Protein AF-A0A366HRK2-F1 (afdb_monomer_lite)

Sequence (100 aa):
MTEGLSDSAPGEIPLVFENPAKATWPPVWNPDAQGTGVRGRSWSKGVIIGMNDSSVSLRPLETMKGTAVPLKKVHGKDLFEAAIDPTAFPTGEILDIEEK

Foldseek 3Di:
DWPDDDLPFDQLAWDDWFQALDFDQVGWAALVCEPHPDGRHAHPAAIWTATSNRDIDGFGWCDSHDGTTGTNDDPNDDSRRVSCDVPRHPDTGDDRDDDD

Radius of gyration: 13.12 Å; chains: 1; bounding box: 30×35×34 Å

pLDDT: mean 86.9, std 9.61, range [47.31, 97.12]

Organism: NCBI:txid748857

Structure (mmCIF, N/CA/C/O backbone):
data_AF-A0A366HRK2-F1
#
_entry.id   AF-A0A366HRK2-F1
#
loop_
_atom_site.group_PDB
_atom_site.id
_atom_site.type_symbol
_atom_site.label_atom_id
_atom_site.label_alt_id
_atom_site.label_comp_id
_atom_site.label_asym_id
_atom_site.label_entity_id
_atom_site.label_seq_id
_atom_site.pdbx_PDB_ins_code
_atom_site.Cartn_x
_atom_site.Cartn_y
_atom_site.Cartn_z
_atom_site.occupancy
_atom_site.B_iso_or_equiv
_atom_site.auth_seq_id
_atom_site.auth_comp_id
_atom_site.auth_asym_id
_atom_site.auth_atom_id
_atom_site.pdbx_PDB_model_num
ATOM 1 N N . MET A 1 1 ? -0.879 -11.132 -2.184 1.00 60.22 1 MET A N 1
ATOM 2 C CA . MET A 1 1 ? 0.518 -11.278 -2.671 1.00 60.22 1 MET A CA 1
ATOM 3 C C . MET A 1 1 ? 0.580 -10.703 -4.076 1.00 60.22 1 MET A C 1
ATOM 5 O O . MET A 1 1 ? -0.437 -10.751 -4.751 1.00 60.22 1 MET A O 1
ATOM 9 N N . THR A 1 2 ? 1.696 -10.130 -4.511 1.00 66.38 2 THR A N 1
ATOM 10 C CA . THR A 1 2 ? 1.812 -9.600 -5.886 1.00 66.38 2 THR A CA 1
ATOM 11 C C . THR A 1 2 ? 2.256 -10.707 -6.840 1.00 66.38 2 THR A C 1
ATOM 13 O O . THR A 1 2 ? 3.188 -11.447 -6.526 1.00 66.38 2 THR A O 1
ATOM 16 N N . GLU A 1 3 ? 1.562 -10.867 -7.965 1.00 71.44 3 GLU A N 1
ATOM 17 C CA . GLU A 1 3 ? 1.788 -11.970 -8.908 1.00 71.44 3 GLU A CA 1
ATOM 18 C C . GLU A 1 3 ? 2.966 -11.697 -9.863 1.00 71.44 3 GLU A C 1
ATOM 20 O O . GLU A 1 3 ? 3.192 -10.564 -10.283 1.00 71.44 3 GLU A O 1
ATOM 25 N N . GLY A 1 4 ? 3.726 -12.746 -10.210 1.00 69.69 4 GLY A N 1
ATOM 26 C CA . GLY A 1 4 ? 4.716 -12.711 -11.298 1.00 69.69 4 GLY A CA 1
ATOM 27 C C . GLY A 1 4 ? 6.103 -12.139 -10.969 1.00 69.69 4 GLY A C 1
ATOM 28 O O . GLY A 1 4 ? 6.906 -11.962 -11.881 1.00 69.69 4 GLY A O 1
ATOM 29 N N . LEU A 1 5 ? 6.412 -11.863 -9.699 1.00 72.06 5 LEU A N 1
ATOM 30 C CA . LEU A 1 5 ? 7.691 -11.262 -9.291 1.00 72.06 5 LEU A CA 1
ATOM 31 C C . LEU A 1 5 ? 8.759 -12.298 -8.902 1.00 72.06 5 LEU A C 1
ATOM 33 O O . LEU A 1 5 ? 8.457 -13.320 -8.286 1.00 72.06 5 LEU A O 1
ATOM 37 N N . SER A 1 6 ? 10.018 -11.994 -9.237 1.00 71.25 6 SER A N 1
ATOM 38 C CA . SER A 1 6 ? 11.228 -12.748 -8.875 1.00 71.25 6 SER A CA 1
ATOM 39 C C . SER A 1 6 ? 12.228 -11.884 -8.088 1.00 71.25 6 SER A C 1
ATOM 41 O O . SER A 1 6 ? 12.042 -10.679 -7.913 1.00 71.25 6 SER A O 1
ATOM 43 N N . ASP A 1 7 ? 13.330 -12.489 -7.643 1.00 70.12 7 ASP A N 1
ATOM 44 C CA . ASP A 1 7 ? 14.442 -11.826 -6.944 1.00 70.12 7 ASP A CA 1
ATOM 45 C C . ASP A 1 7 ? 15.216 -10.810 -7.807 1.00 70.12 7 ASP A C 1
ATOM 47 O O . ASP A 1 7 ? 15.946 -9.973 -7.280 1.00 70.12 7 ASP A O 1
ATOM 51 N N . SER A 1 8 ? 15.033 -10.840 -9.128 1.00 75.50 8 SER A N 1
ATOM 52 C CA . SER A 1 8 ? 15.580 -9.852 -10.063 1.00 75.50 8 SER A CA 1
ATOM 53 C C . SER A 1 8 ? 14.681 -8.627 -10.279 1.00 75.50 8 SER A C 1
ATOM 55 O O . SER A 1 8 ? 15.076 -7.713 -11.004 1.00 75.50 8 SER A O 1
ATOM 57 N N . ALA A 1 9 ? 13.464 -8.606 -9.722 1.00 77.94 9 ALA A N 1
ATOM 58 C CA . ALA A 1 9 ? 12.555 -7.470 -9.867 1.00 77.94 9 ALA A CA 1
ATOM 59 C C . ALA A 1 9 ? 12.985 -6.278 -8.982 1.00 77.94 9 ALA A C 1
ATOM 61 O O . ALA A 1 9 ? 13.620 -6.478 -7.945 1.00 77.94 9 ALA A O 1
ATOM 62 N N . PRO A 1 10 ? 12.617 -5.033 -9.342 1.00 82.44 10 PRO A N 1
ATOM 63 C CA . PRO A 1 10 ? 12.909 -3.856 -8.527 1.00 82.44 10 PRO A CA 1
ATOM 64 C C . PRO A 1 10 ? 12.468 -4.003 -7.061 1.00 82.44 10 PRO A C 1
ATOM 66 O O . PRO A 1 10 ? 11.373 -4.482 -6.766 1.00 82.44 10 PRO A O 1
ATOM 69 N N . GLY A 1 11 ? 13.321 -3.550 -6.138 1.00 79.94 11 GLY A N 1
ATOM 70 C CA . GLY A 1 11 ? 13.101 -3.677 -4.692 1.00 79.94 11 GLY A CA 1
ATOM 71 C C . GLY A 1 11 ? 11.908 -2.873 -4.159 1.00 79.94 11 GLY A C 1
ATOM 72 O O . GLY A 1 11 ? 11.278 -3.262 -3.180 1.00 79.94 11 GLY A O 1
ATOM 73 N N . GLU A 1 12 ? 11.545 -1.785 -4.841 1.00 81.94 12 GLU A N 1
ATOM 74 C CA . GLU A 1 12 ? 10.447 -0.888 -4.455 1.00 81.94 12 GLU A CA 1
ATOM 75 C C . GLU A 1 12 ? 9.050 -1.427 -4.810 1.00 81.94 12 GLU A C 1
ATOM 77 O O . GLU A 1 12 ? 8.057 -0.721 -4.637 1.00 81.94 12 GLU A O 1
ATOM 82 N N . ILE A 1 13 ? 8.932 -2.668 -5.291 1.00 85.38 13 ILE A N 1
ATOM 83 C CA . ILE A 1 13 ? 7.632 -3.267 -5.600 1.00 85.38 13 ILE A CA 1
ATOM 84 C C . ILE A 1 13 ? 7.011 -3.848 -4.316 1.00 85.38 13 ILE A C 1
ATOM 86 O O . ILE A 1 13 ? 7.656 -4.653 -3.635 1.00 85.38 13 ILE A O 1
ATOM 90 N N . PRO A 1 14 ? 5.766 -3.478 -3.956 1.00 83.75 14 PRO A N 1
ATOM 91 C CA . PRO A 1 14 ? 5.054 -4.104 -2.845 1.00 83.75 14 PRO A CA 1
ATOM 92 C C . PRO A 1 14 ? 4.830 -5.595 -3.115 1.00 83.75 14 PRO A C 1
ATOM 94 O O . PRO A 1 14 ? 4.294 -5.949 -4.163 1.00 83.75 14 PRO A O 1
ATOM 97 N N . LEU A 1 15 ? 5.183 -6.469 -2.168 1.00 80.19 15 LEU A N 1
ATOM 98 C CA . LEU A 1 15 ? 4.988 -7.926 -2.285 1.00 80.19 15 LEU A CA 1
ATOM 99 C C . LEU A 1 15 ? 3.933 -8.467 -1.328 1.00 80.19 15 LEU A C 1
ATOM 101 O O . LEU A 1 15 ? 3.106 -9.316 -1.679 1.00 80.19 15 LEU A O 1
ATOM 105 N N . VAL A 1 16 ? 4.014 -7.996 -0.088 1.00 69.88 16 VAL A N 1
ATOM 106 C CA . VAL A 1 16 ? 3.233 -8.498 1.034 1.00 69.88 16 VAL A CA 1
ATOM 107 C C . VAL A 1 16 ? 2.582 -7.305 1.691 1.00 69.88 16 VAL A C 1
ATOM 109 O O . VAL A 1 16 ? 3.243 -6.358 2.091 1.00 69.88 16 VAL A O 1
ATOM 112 N N . PHE A 1 17 ? 1.271 -7.331 1.802 1.00 75.75 17 PHE A N 1
ATOM 113 C CA . PHE A 1 17 ? 0.510 -6.285 2.459 1.00 75.75 17 PHE A CA 1
ATOM 114 C C . PHE A 1 17 ? -0.735 -6.914 3.053 1.00 75.75 17 PHE A C 1
ATOM 116 O O . PHE A 1 17 ? -1.138 -8.013 2.663 1.00 75.75 17 PHE A O 1
ATOM 123 N N . GLU A 1 18 ? -1.330 -6.228 4.022 1.00 80.06 18 GLU A N 1
ATOM 124 C CA . GLU A 1 18 ? -2.571 -6.706 4.618 1.00 80.06 18 GLU A CA 1
ATOM 125 C C . GLU A 1 18 ? -3.655 -6.854 3.559 1.00 80.06 18 GLU A C 1
ATOM 127 O O . GLU A 1 18 ? -3.797 -5.973 2.706 1.00 80.06 18 GLU A O 1
ATOM 132 N N . ASN A 1 19 ? -4.429 -7.942 3.645 1.00 85.12 19 ASN A N 1
ATOM 133 C CA . ASN A 1 19 ? -5.507 -8.223 2.703 1.00 85.12 19 ASN A CA 1
ATOM 134 C C . ASN A 1 19 ? -6.354 -6.968 2.488 1.00 85.12 19 ASN A C 1
ATOM 136 O O . ASN A 1 19 ? -6.925 -6.472 3.463 1.00 85.12 19 ASN A O 1
ATOM 140 N N . PRO A 1 20 ? -6.444 -6.453 1.252 1.00 90.56 20 PRO A N 1
ATOM 141 C CA . PRO A 1 20 ? -7.150 -5.217 0.989 1.00 90.56 20 PRO A CA 1
ATOM 142 C C . PRO A 1 20 ? -8.661 -5.442 1.073 1.00 90.56 20 PRO A C 1
ATOM 144 O 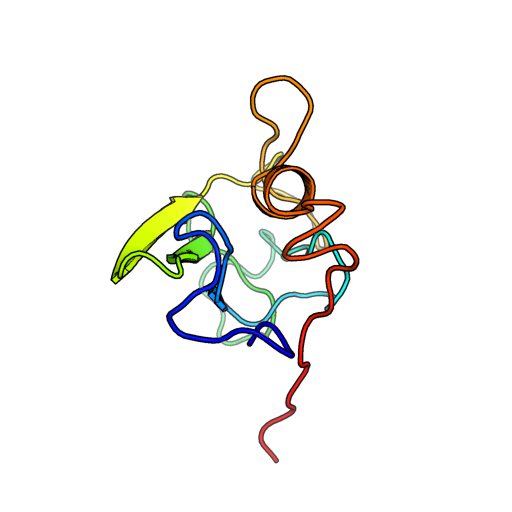O . PRO A 1 20 ? -9.167 -6.562 0.933 1.00 90.56 20 PRO A O 1
ATOM 147 N N . ALA A 1 21 ? -9.394 -4.349 1.281 1.00 91.75 21 ALA A N 1
ATOM 148 C CA . ALA A 1 21 ? -10.851 -4.352 1.201 1.00 91.75 21 ALA A CA 1
ATOM 149 C C . ALA A 1 21 ? -11.319 -4.634 -0.235 1.00 91.75 21 ALA A C 1
ATOM 151 O O . ALA A 1 21 ? -12.360 -5.256 -0.432 1.00 91.75 21 ALA A O 1
ATOM 152 N N . LYS A 1 22 ? -10.534 -4.202 -1.234 1.00 90.12 22 LYS A N 1
ATOM 153 C CA . LYS A 1 22 ? -10.686 -4.586 -2.643 1.00 90.12 22 LYS A CA 1
ATOM 154 C C . LYS A 1 22 ? -9.311 -4.825 -3.261 1.00 90.12 22 LYS A C 1
ATOM 156 O O . LYS A 1 22 ? -8.440 -3.959 -3.165 1.00 90.12 22 LYS A O 1
ATOM 161 N N . ALA A 1 23 ? -9.129 -5.980 -3.893 1.00 87.94 23 ALA A N 1
ATOM 162 C CA . ALA A 1 23 ? -7.903 -6.349 -4.594 1.00 87.94 23 ALA A CA 1
ATOM 163 C C . ALA A 1 23 ? -7.844 -5.695 -5.989 1.00 87.94 23 ALA A C 1
ATOM 165 O O . ALA A 1 23 ? -8.065 -6.334 -7.009 1.00 87.94 23 ALA A O 1
ATOM 166 N N . THR A 1 24 ? -7.601 -4.385 -6.021 1.00 89.12 24 THR A N 1
ATOM 167 C CA . THR A 1 24 ? -7.336 -3.600 -7.241 1.00 89.12 24 THR A CA 1
ATOM 168 C C . THR A 1 24 ? -5.879 -3.150 -7.274 1.00 89.12 24 THR A C 1
ATOM 170 O O . THR A 1 24 ? -5.209 -3.204 -6.251 1.00 89.12 24 THR A O 1
ATOM 173 N N . TRP A 1 25 ? -5.384 -2.645 -8.404 1.00 88.94 25 TRP A N 1
ATOM 174 C CA . TRP A 1 25 ? -4.090 -1.957 -8.456 1.00 88.94 25 TRP A CA 1
ATOM 175 C C . TRP A 1 25 ? -4.296 -0.484 -8.855 1.00 88.94 25 TRP A C 1
ATOM 177 O O . TRP A 1 25 ? -4.593 -0.218 -10.020 1.00 88.94 25 TRP A O 1
ATOM 187 N N . PRO A 1 26 ? -4.193 0.481 -7.919 1.00 92.88 26 PRO A N 1
ATOM 188 C CA . PRO A 1 26 ? -3.787 0.321 -6.520 1.00 92.88 26 PRO A CA 1
ATOM 189 C C . PRO A 1 26 ? -4.897 -0.262 -5.612 1.00 92.88 26 PRO A C 1
ATOM 191 O O . PRO A 1 26 ? -6.088 -0.075 -5.888 1.00 92.88 26 PRO A O 1
ATOM 194 N N . PRO A 1 27 ? -4.535 -0.966 -4.523 1.00 93.06 27 PRO A N 1
ATOM 195 C CA . PRO A 1 27 ? -5.480 -1.503 -3.544 1.00 93.06 27 PRO A CA 1
ATOM 196 C C . PRO A 1 27 ? -6.061 -0.433 -2.623 1.00 93.06 27 PRO A C 1
ATOM 198 O O . PRO A 1 27 ? -5.539 0.676 -2.485 1.00 93.06 27 PRO A O 1
ATOM 201 N N . VAL A 1 28 ? -7.139 -0.808 -1.933 1.00 95.00 28 VAL A N 1
ATOM 202 C CA . VAL A 1 28 ? -7.819 0.043 -0.948 1.00 95.00 28 VAL A CA 1
ATOM 203 C C . VAL A 1 28 ? -8.133 -0.715 0.338 1.00 95.00 28 VAL A C 1
ATOM 205 O O . VAL A 1 28 ? -8.359 -1.927 0.321 1.00 95.00 28 VAL A O 1
ATOM 208 N N . TRP A 1 29 ? -8.213 0.016 1.450 1.00 95.69 29 TRP A N 1
ATOM 209 C CA . TRP A 1 29 ? -8.489 -0.514 2.790 1.00 95.69 29 TRP A CA 1
ATOM 210 C C . TRP A 1 29 ? -9.672 0.189 3.459 1.00 95.69 29 TRP A C 1
ATOM 212 O O . TRP A 1 29 ? -10.119 1.243 3.025 1.00 95.69 29 TRP A O 1
ATOM 222 N N . ASN A 1 30 ? -10.181 -0.406 4.529 1.00 95.81 30 ASN A N 1
ATOM 223 C CA . ASN A 1 30 ? -11.306 0.039 5.334 1.00 95.81 30 ASN A CA 1
ATOM 224 C C . ASN A 1 30 ? -10.815 0.555 6.704 1.00 95.81 30 ASN A C 1
ATOM 226 O O . ASN A 1 30 ? -10.759 -0.222 7.665 1.00 95.81 30 ASN A O 1
ATOM 230 N N . PRO A 1 31 ? -10.457 1.849 6.814 1.00 95.81 31 PRO A N 1
ATOM 231 C CA . PRO A 1 31 ? -10.220 2.509 8.095 1.00 95.81 31 PRO A CA 1
ATOM 232 C C . PRO A 1 31 ? -11.338 2.362 9.122 1.00 95.81 31 PRO A C 1
ATOM 234 O O . PRO A 1 31 ? -11.053 2.241 10.310 1.00 95.81 31 PRO A O 1
ATOM 237 N N . ASP A 1 32 ? -12.602 2.333 8.695 1.00 96.19 32 ASP A N 1
ATOM 238 C CA . ASP A 1 32 ? -13.730 2.220 9.628 1.00 96.19 32 ASP A CA 1
ATOM 239 C C . ASP A 1 32 ? -13.779 0.840 10.317 1.00 96.19 32 ASP A C 1
ATOM 241 O O . ASP A 1 32 ? -14.372 0.695 11.385 1.00 96.19 32 ASP A O 1
ATOM 245 N N . ALA A 1 33 ? -13.111 -0.170 9.748 1.00 94.75 33 ALA A N 1
ATOM 246 C CA . ALA A 1 33 ? -12.926 -1.494 10.344 1.00 94.75 33 ALA A CA 1
ATOM 247 C C . ALA A 1 33 ? -11.650 -1.614 11.204 1.00 94.75 33 ALA A C 1
ATOM 249 O O . ALA A 1 33 ? -11.277 -2.726 11.599 1.00 94.75 33 ALA A O 1
ATOM 250 N N . GLN A 1 34 ? -10.961 -0.508 11.503 1.00 93.25 34 GLN A N 1
ATOM 251 C CA . GLN A 1 34 ? -9.775 -0.505 12.360 1.00 93.25 34 GLN A CA 1
ATOM 252 C C . GLN A 1 34 ? -10.037 -1.207 13.704 1.00 93.25 34 GLN A C 1
ATOM 254 O O . GLN A 1 34 ? -11.039 -0.971 14.374 1.00 93.25 34 GLN A O 1
ATOM 259 N N . GLY A 1 35 ? -9.091 -2.053 14.126 1.00 85.81 35 GLY A N 1
ATOM 260 C CA . GLY A 1 35 ? -9.164 -2.772 15.405 1.00 85.81 35 GLY A CA 1
ATOM 261 C C . GLY A 1 35 ? -10.139 -3.953 15.420 1.00 85.81 35 GLY A C 1
ATOM 262 O O . GLY A 1 35 ? -10.303 -4.590 16.458 1.00 85.81 35 GLY A O 1
ATOM 263 N N . THR A 1 36 ? -10.766 -4.269 14.286 1.00 89.56 36 THR A N 1
ATOM 264 C CA . THR A 1 36 ? -11.608 -5.461 14.130 1.00 89.56 36 THR A CA 1
ATOM 265 C C . THR A 1 36 ? -10.820 -6.625 13.523 1.00 89.56 36 THR A C 1
ATOM 267 O O . THR A 1 36 ? -9.694 -6.457 13.067 1.00 89.56 36 THR A O 1
ATOM 270 N N . GLY A 1 37 ? -11.411 -7.821 13.483 1.00 86.44 37 GLY A N 1
ATOM 271 C CA . GLY A 1 37 ? -10.854 -8.976 12.765 1.00 86.44 37 GLY A CA 1
ATOM 272 C C . GLY A 1 37 ? -11.201 -9.018 11.272 1.00 86.44 37 GLY A C 1
ATOM 273 O O . GLY A 1 37 ? -10.878 -9.997 10.610 1.00 86.44 37 GLY A O 1
ATOM 274 N N . VAL A 1 38 ? -11.873 -7.994 10.734 1.00 89.38 38 VAL A N 1
ATOM 275 C CA . VAL A 1 38 ? -12.415 -8.024 9.368 1.00 89.38 38 VAL A CA 1
ATOM 276 C C . VAL A 1 38 ? -11.302 -7.840 8.331 1.00 89.38 38 VAL A C 1
ATOM 278 O O . VAL A 1 38 ? -10.312 -7.137 8.562 1.00 89.38 38 VAL A O 1
ATOM 281 N N . ARG A 1 39 ? -11.471 -8.490 7.175 1.00 88.00 39 ARG A N 1
ATOM 282 C CA . ARG A 1 39 ? -10.629 -8.314 5.987 1.00 88.00 39 ARG A CA 1
ATOM 283 C C . ARG A 1 39 ? -10.604 -6.845 5.549 1.00 88.00 39 ARG A C 1
ATOM 285 O O . ARG A 1 39 ? -11.614 -6.151 5.632 1.00 88.00 39 ARG A O 1
ATOM 292 N N . GLY A 1 40 ? -9.467 -6.367 5.051 1.00 91.12 40 GLY A N 1
ATOM 293 C CA . GLY A 1 40 ? -9.377 -5.004 4.540 1.00 91.12 40 GLY A CA 1
ATOM 294 C C . GLY A 1 40 ? -9.223 -3.934 5.603 1.00 91.12 40 GLY A C 1
ATOM 295 O O . GLY A 1 40 ? -9.084 -2.781 5.222 1.00 91.12 40 GLY A O 1
ATOM 296 N N . ARG A 1 41 ? -9.241 -4.260 6.901 1.00 93.00 41 ARG A N 1
ATOM 297 C CA . ARG A 1 41 ? -9.023 -3.275 7.972 1.00 93.00 41 ARG A CA 1
ATOM 298 C C . ARG A 1 41 ? -7.701 -2.518 7.810 1.00 93.00 41 ARG A C 1
ATOM 300 O O . ARG A 1 41 ? -6.780 -2.990 7.150 1.00 93.00 41 ARG A O 1
ATOM 307 N N . SER A 1 42 ? -7.591 -1.380 8.486 1.00 94.50 42 SER A N 1
ATOM 308 C CA . SER A 1 42 ? -6.316 -0.689 8.684 1.00 94.50 42 SER A CA 1
ATOM 309 C C . SER A 1 42 ? -5.899 -0.662 10.157 1.00 94.50 42 SER A C 1
ATOM 311 O O . SER A 1 42 ? -6.673 -0.980 11.064 1.00 94.50 42 SER A O 1
ATOM 313 N N . TRP A 1 43 ? -4.672 -0.210 10.405 1.00 92.50 43 TRP A N 1
ATOM 314 C CA . TRP A 1 43 ? -4.192 0.216 11.717 1.00 92.50 43 TRP A CA 1
ATOM 315 C C . TRP A 1 43 ? -4.475 1.697 11.950 1.00 92.50 43 TRP A C 1
ATOM 317 O O . TRP A 1 43 ? -4.813 2.435 11.026 1.00 92.50 43 TRP A O 1
ATOM 327 N N . SER A 1 44 ? -4.246 2.156 13.183 1.00 90.12 44 SER A N 1
ATOM 328 C CA . SER A 1 44 ? -4.473 3.545 13.617 1.00 90.12 44 SER A CA 1
ATOM 329 C C . SER A 1 44 ? -3.712 4.612 12.834 1.00 90.12 44 SER A C 1
ATOM 331 O O . SER A 1 44 ? -4.054 5.790 12.909 1.00 90.12 44 SER A O 1
ATOM 333 N N . LYS A 1 45 ? -2.670 4.222 12.100 1.00 90.00 45 LYS A N 1
ATOM 334 C CA . LYS A 1 45 ? -1.806 5.133 11.345 1.00 90.00 45 LYS A CA 1
ATOM 335 C C . LYS A 1 45 ? -1.637 4.736 9.872 1.00 90.00 45 LYS A C 1
ATOM 337 O O . LYS A 1 45 ? -0.815 5.340 9.189 1.00 90.00 45 LYS A O 1
ATOM 342 N N . GLY A 1 46 ? -2.381 3.738 9.386 1.00 93.56 46 GLY A N 1
ATOM 343 C CA . GLY A 1 46 ? -2.283 3.255 8.007 1.00 93.56 46 GLY A CA 1
ATOM 344 C C . GLY A 1 46 ? -2.247 1.733 7.896 1.00 93.56 46 GLY A C 1
ATOM 345 O O . GLY A 1 46 ? -2.848 1.037 8.708 1.00 93.56 46 GLY A O 1
ATOM 346 N N . VAL A 1 47 ? -1.541 1.215 6.896 1.00 94.25 47 VAL A N 1
ATOM 347 C CA . VAL A 1 47 ? -1.432 -0.224 6.596 1.00 94.25 47 VAL A CA 1
ATOM 348 C C . VAL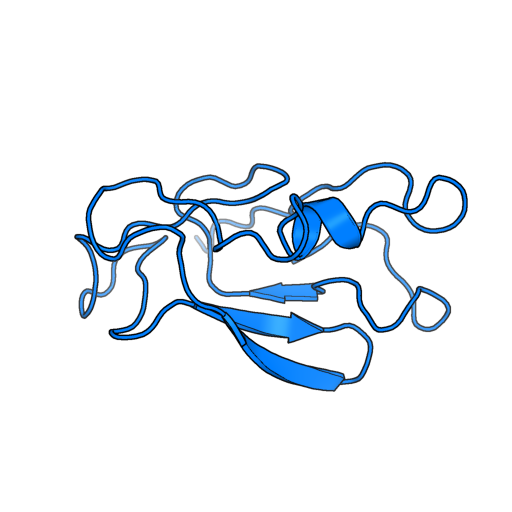 A 1 47 ? 0.024 -0.658 6.531 1.00 94.25 47 VAL A C 1
ATOM 350 O O . VAL A 1 47 ? 0.900 0.145 6.214 1.00 94.25 47 VAL A O 1
ATOM 353 N N . ILE A 1 48 ? 0.304 -1.914 6.866 1.00 92.75 48 ILE A N 1
ATOM 354 C CA . ILE A 1 48 ? 1.667 -2.453 6.839 1.00 92.75 48 ILE A CA 1
ATOM 355 C C . ILE A 1 48 ? 1.925 -3.052 5.456 1.00 92.75 48 ILE A C 1
ATOM 357 O O . ILE A 1 48 ? 1.134 -3.862 4.972 1.00 92.75 48 ILE A O 1
ATOM 361 N N . ILE A 1 49 ? 3.029 -2.639 4.832 1.00 92.50 49 ILE A N 1
ATOM 362 C CA . ILE A 1 49 ? 3.453 -3.103 3.509 1.00 92.50 49 ILE A CA 1
ATOM 363 C C . ILE A 1 49 ? 4.922 -3.522 3.563 1.00 92.50 49 ILE A C 1
ATOM 365 O O . ILE A 1 49 ? 5.784 -2.751 3.993 1.00 92.50 49 ILE A O 1
ATOM 369 N N . GLY A 1 50 ? 5.177 -4.748 3.121 1.00 90.88 50 GLY A N 1
ATOM 370 C CA . GLY A 1 50 ? 6.479 -5.326 2.829 1.00 90.88 50 GLY A CA 1
ATOM 371 C C . GLY A 1 50 ? 6.822 -5.215 1.343 1.00 90.88 50 GLY A C 1
ATOM 372 O O . GLY A 1 50 ? 5.982 -5.456 0.468 1.00 90.88 50 GLY A O 1
ATOM 373 N N . MET A 1 51 ? 8.070 -4.855 1.084 1.00 90.50 51 MET A N 1
ATOM 374 C CA . MET A 1 51 ? 8.625 -4.566 -0.236 1.00 90.50 51 MET A CA 1
ATOM 375 C C . MET A 1 51 ? 9.565 -5.694 -0.695 1.00 90.50 51 MET A C 1
ATOM 377 O O . MET A 1 51 ? 10.043 -6.482 0.125 1.00 90.50 51 MET A O 1
ATOM 381 N N . ASN A 1 52 ? 9.867 -5.754 -1.995 1.00 86.81 52 ASN A N 1
ATOM 382 C CA . ASN A 1 52 ? 10.802 -6.731 -2.576 1.00 86.81 52 ASN A CA 1
ATOM 383 C C . ASN A 1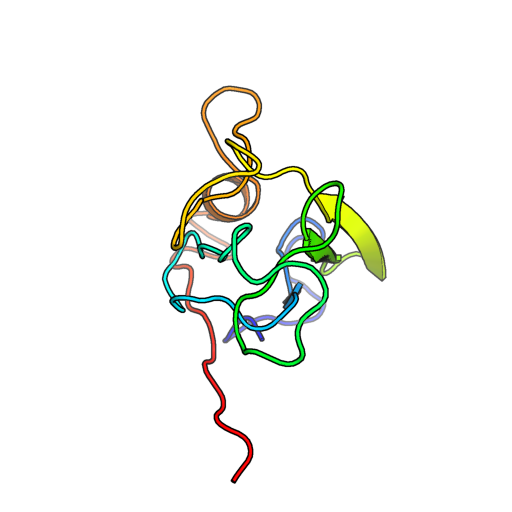 52 ? 12.279 -6.502 -2.179 1.00 86.81 52 ASN A C 1
ATOM 385 O O . ASN A 1 52 ? 13.148 -7.300 -2.505 1.00 86.81 52 ASN A O 1
ATOM 389 N N . ASP A 1 53 ? 12.588 -5.438 -1.439 1.00 86.81 53 ASP A N 1
ATOM 390 C CA . ASP A 1 53 ? 13.911 -5.174 -0.856 1.00 86.81 53 ASP A CA 1
ATOM 391 C C . ASP A 1 53 ? 14.052 -5.658 0.603 1.00 86.81 53 ASP A C 1
ATOM 393 O O . ASP A 1 53 ? 15.004 -5.295 1.294 1.00 86.81 53 ASP A O 1
ATOM 397 N N . SER A 1 54 ? 13.114 -6.481 1.086 1.00 83.88 54 SER A N 1
ATOM 398 C CA . SER A 1 54 ? 13.025 -6.951 2.482 1.00 83.88 54 SER A CA 1
ATOM 399 C C . SER A 1 54 ? 12.688 -5.871 3.519 1.00 83.88 54 SER A C 1
ATOM 401 O O . SER A 1 54 ? 12.685 -6.155 4.721 1.00 83.88 54 SER A O 1
ATOM 403 N N . SER A 1 55 ? 12.370 -4.643 3.104 1.00 87.94 55 SER A N 1
ATOM 404 C CA . SER A 1 55 ? 11.870 -3.618 4.016 1.00 87.94 55 SER A CA 1
ATOM 405 C C . SER A 1 55 ? 10.381 -3.807 4.312 1.00 87.94 55 SER A C 1
ATOM 407 O O . SER A 1 55 ? 9.595 -4.267 3.481 1.00 87.94 55 SER A O 1
ATOM 409 N N . VAL A 1 56 ? 9.977 -3.424 5.525 1.00 91.81 56 VAL A N 1
ATOM 410 C CA . VAL A 1 56 ? 8.575 -3.364 5.948 1.00 91.81 56 VAL A CA 1
ATOM 411 C C . VAL A 1 56 ? 8.306 -1.974 6.497 1.00 91.81 56 VAL A C 1
ATOM 413 O O . VAL A 1 56 ? 9.072 -1.447 7.304 1.00 91.81 56 VAL A O 1
ATOM 416 N N . SER A 1 57 ? 7.210 -1.364 6.060 1.00 92.00 57 SER A N 1
ATOM 417 C CA . SER A 1 57 ? 6.872 0.010 6.419 1.00 92.00 57 SER A CA 1
ATOM 418 C C . SER A 1 57 ? 5.377 0.185 6.655 1.00 92.00 57 SER A C 1
ATOM 420 O O . SER A 1 57 ? 4.541 -0.433 5.998 1.00 92.00 57 SER A O 1
ATOM 422 N N . LEU A 1 58 ? 5.038 1.063 7.600 1.00 93.50 58 LEU A N 1
ATOM 423 C CA . LEU A 1 58 ? 3.672 1.535 7.790 1.00 93.50 58 LEU A CA 1
ATOM 424 C C . LEU A 1 58 ? 3.396 2.651 6.776 1.00 93.50 58 LEU A C 1
ATOM 426 O O . LEU A 1 58 ? 4.063 3.689 6.793 1.00 93.50 58 LEU A O 1
ATOM 430 N N . ARG A 1 59 ? 2.411 2.450 5.902 1.00 94.69 59 ARG A N 1
ATOM 431 C CA . ARG A 1 59 ? 2.026 3.398 4.854 1.00 94.69 59 ARG A CA 1
ATOM 432 C C . ARG A 1 59 ? 0.706 4.083 5.208 1.00 94.69 59 ARG A C 1
ATOM 434 O O . ARG A 1 59 ? -0.281 3.388 5.455 1.00 94.69 59 ARG A O 1
ATOM 441 N N . PRO A 1 60 ? 0.668 5.427 5.256 1.00 95.88 60 PRO A N 1
ATOM 442 C CA . PRO A 1 60 ? -0.551 6.153 5.576 1.00 95.88 60 PRO A CA 1
ATOM 443 C C . PRO A 1 60 ? -1.579 6.012 4.451 1.00 95.88 60 PRO A C 1
ATOM 445 O O . PRO A 1 60 ? -1.224 5.961 3.274 1.00 95.88 60 PRO A O 1
ATOM 448 N N . LEU A 1 61 ? -2.853 5.993 4.828 1.00 96.19 61 LEU A N 1
ATOM 449 C CA . LEU A 1 61 ? -3.978 6.094 3.902 1.00 96.19 61 LEU A CA 1
ATOM 450 C C . LEU A 1 61 ? -4.270 7.568 3.599 1.00 96.19 61 LEU A C 1
ATOM 452 O O . LEU A 1 61 ? -3.906 8.446 4.385 1.00 96.19 61 LEU A O 1
ATOM 456 N N . GLU A 1 62 ? -4.923 7.846 2.470 1.00 97.12 62 GLU A N 1
ATOM 457 C CA . GLU A 1 62 ? -5.283 9.220 2.075 1.00 97.12 62 GLU A CA 1
ATOM 458 C C . GLU A 1 62 ? -6.168 9.898 3.140 1.00 97.12 62 GLU A C 1
ATOM 460 O O . GLU A 1 62 ? -6.048 11.089 3.417 1.00 97.12 62 GLU A O 1
ATOM 465 N N . THR A 1 63 ? -7.011 9.106 3.806 1.00 96.50 63 THR A N 1
ATOM 466 C CA . THR A 1 63 ? -7.803 9.500 4.973 1.00 96.50 63 THR A CA 1
ATOM 467 C C . THR A 1 63 ? -7.944 8.325 5.947 1.00 96.50 63 THR A C 1
ATOM 469 O O . THR A 1 63 ? -7.876 7.164 5.557 1.00 96.50 63 THR A O 1
ATOM 472 N N . MET A 1 64 ? -8.164 8.609 7.232 1.00 95.31 64 MET A N 1
ATOM 473 C CA . MET A 1 64 ? -8.411 7.588 8.264 1.00 95.31 64 MET A CA 1
ATOM 474 C C . MET A 1 64 ? -9.911 7.338 8.498 1.00 95.31 64 MET A C 1
ATOM 476 O O . MET A 1 64 ? -10.313 6.975 9.600 1.00 95.31 64 MET A O 1
ATOM 480 N N . LYS A 1 65 ? -10.748 7.587 7.485 1.00 95.31 65 LYS A N 1
ATOM 481 C CA . LYS A 1 65 ? -12.198 7.353 7.515 1.00 95.31 65 LYS A CA 1
ATOM 482 C C . LYS A 1 65 ? -12.692 6.844 6.169 1.00 95.31 65 LYS A C 1
ATOM 484 O O . LYS A 1 65 ? -12.269 7.363 5.136 1.00 95.31 65 LYS A O 1
ATOM 489 N N . GLY A 1 66 ? -13.633 5.910 6.199 1.00 96.31 66 GLY A N 1
ATOM 490 C CA . GLY A 1 66 ? -14.257 5.306 5.028 1.00 96.31 66 GLY A CA 1
ATOM 491 C C . GLY A 1 66 ? -14.018 3.801 4.938 1.00 96.31 66 GLY A C 1
ATOM 492 O O . GLY A 1 66 ? -13.174 3.230 5.625 1.00 96.31 66 GLY A O 1
ATOM 493 N N . THR A 1 67 ? -14.758 3.161 4.034 1.00 95.75 67 THR A N 1
ATOM 494 C CA . THR A 1 67 ? -14.750 1.701 3.855 1.00 95.75 67 THR A CA 1
ATOM 495 C C . THR A 1 67 ? -13.848 1.211 2.724 1.00 95.75 67 THR A C 1
ATOM 497 O O . THR A 1 67 ? -13.600 0.013 2.603 1.00 95.75 67 THR A O 1
ATOM 500 N N . ALA A 1 68 ? -13.360 2.125 1.886 1.00 96.12 68 ALA A N 1
ATOM 501 C CA . ALA A 1 68 ? -12.446 1.853 0.785 1.00 96.12 68 ALA A CA 1
ATOM 502 C C . ALA A 1 68 ? -11.604 3.106 0.519 1.00 96.12 68 ALA A C 1
ATOM 504 O O . ALA A 1 68 ? -12.051 4.041 -0.144 1.00 96.12 68 ALA A O 1
ATOM 505 N N . VAL A 1 69 ? -10.399 3.129 1.072 1.00 96.88 69 VAL A N 1
ATOM 506 C CA . VAL A 1 69 ? -9.486 4.266 1.042 1.00 96.88 69 VAL A CA 1
ATOM 507 C C . VAL A 1 69 ? -8.139 3.819 0.473 1.00 96.88 69 VAL A C 1
ATOM 509 O O . VAL A 1 69 ? -7.592 2.819 0.950 1.00 96.88 69 VAL A O 1
ATOM 512 N N . PRO A 1 70 ? -7.604 4.521 -0.541 1.00 96.19 70 PRO A N 1
ATOM 513 C CA . PRO A 1 70 ? -6.291 4.224 -1.097 1.00 96.19 70 PRO A CA 1
ATOM 514 C C . PRO A 1 70 ? -5.168 4.680 -0.161 1.00 96.19 70 PRO A C 1
ATOM 516 O O . PRO A 1 70 ? -5.378 5.423 0.808 1.00 96.19 70 PRO A O 1
ATOM 519 N N . LEU A 1 71 ? -3.944 4.265 -0.481 1.00 96.31 71 LEU A N 1
ATOM 520 C CA . LEU A 1 71 ? -2.758 4.849 0.129 1.00 96.31 71 LEU A CA 1
ATOM 521 C C . LEU A 1 71 ? -2.679 6.352 -0.145 1.00 96.31 71 LEU A C 1
ATOM 523 O O . LEU A 1 71 ? -3.125 6.847 -1.180 1.00 96.31 71 LEU A O 1
ATOM 527 N N . LYS A 1 72 ? -2.038 7.066 0.779 1.00 96.56 72 LYS A N 1
ATOM 528 C CA . LYS A 1 72 ? -1.708 8.468 0.579 1.00 96.56 72 LYS A CA 1
ATOM 529 C C . LYS A 1 72 ? -0.722 8.619 -0.573 1.00 96.56 72 LYS A C 1
ATOM 531 O O . LYS A 1 72 ? 0.317 7.952 -0.596 1.00 96.56 72 LYS A O 1
ATOM 536 N N . LYS A 1 73 ? -0.998 9.560 -1.474 1.00 95.94 73 LYS A N 1
ATOM 537 C CA . LYS A 1 73 ? -0.096 9.859 -2.593 1.00 95.94 73 LYS A CA 1
ATOM 538 C C . LYS A 1 73 ? 1.101 10.704 -2.153 1.00 95.94 73 LYS A C 1
ATOM 540 O O . LYS A 1 73 ? 0.980 11.632 -1.350 1.00 95.94 73 LYS A O 1
ATOM 545 N N . VAL A 1 74 ? 2.261 10.418 -2.734 1.00 92.56 74 VAL A N 1
ATOM 546 C CA . VAL A 1 74 ? 3.496 11.198 -2.607 1.00 92.56 74 VAL A CA 1
ATOM 547 C C . VAL A 1 74 ? 3.958 11.546 -4.020 1.00 92.56 74 VAL A C 1
ATOM 549 O O . VAL A 1 74 ? 4.097 10.672 -4.865 1.00 92.56 74 VAL A O 1
ATOM 552 N N . HIS A 1 75 ? 4.136 12.836 -4.312 1.00 92.19 75 HIS A N 1
ATOM 553 C CA . HIS A 1 75 ? 4.433 13.322 -5.671 1.00 92.19 75 HIS A CA 1
ATOM 554 C C . HIS A 1 75 ? 3.416 12.863 -6.742 1.00 92.19 75 HIS A C 1
ATOM 556 O O . HIS A 1 75 ? 3.773 12.593 -7.885 1.00 92.19 75 HIS A O 1
ATOM 562 N N . GLY A 1 76 ? 2.132 12.786 -6.375 1.00 92.81 76 GLY A N 1
ATOM 563 C CA . GLY A 1 76 ? 1.036 12.487 -7.307 1.00 92.81 76 GLY A CA 1
ATOM 564 C C . GLY A 1 76 ? 0.793 11.0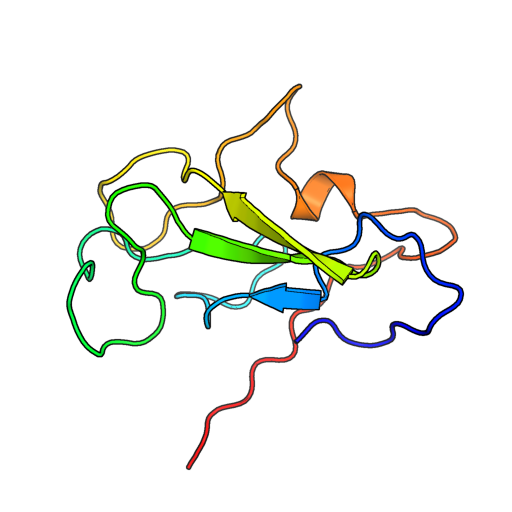02 -7.587 1.00 92.81 76 GLY A C 1
ATOM 565 O O . GLY A 1 76 ? -0.182 10.686 -8.267 1.00 92.81 76 GLY A O 1
ATOM 566 N N . LYS A 1 77 ? 1.610 10.102 -7.028 1.00 93.50 77 LYS A N 1
ATOM 567 C CA . LYS A 1 77 ? 1.416 8.649 -7.097 1.00 93.50 77 LYS A CA 1
ATOM 568 C C . LYS A 1 77 ? 1.407 8.031 -5.706 1.00 93.50 77 LYS A C 1
ATOM 570 O O . LYS A 1 77 ? 2.090 8.519 -4.806 1.00 93.50 77 LYS A O 1
ATOM 575 N N . ASP A 1 78 ? 0.639 6.971 -5.514 1.00 93.62 78 ASP A N 1
ATOM 576 C CA . ASP A 1 78 ? 0.871 6.074 -4.388 1.00 93.62 78 ASP A CA 1
ATOM 577 C C . ASP A 1 78 ? 1.988 5.061 -4.686 1.00 93.62 78 ASP A C 1
ATOM 579 O O . ASP A 1 78 ? 2.564 5.026 -5.774 1.00 93.62 78 ASP A O 1
ATOM 583 N N . LEU A 1 79 ? 2.317 4.255 -3.679 1.00 91.88 79 LEU A N 1
ATOM 584 C CA . LEU A 1 79 ? 3.376 3.252 -3.747 1.00 91.88 79 LEU A CA 1
ATOM 585 C C . LEU A 1 79 ? 3.151 2.205 -4.856 1.00 91.88 79 LEU A C 1
ATOM 587 O O . LEU A 1 79 ? 4.104 1.801 -5.511 1.00 91.88 79 LEU A O 1
ATOM 591 N N . PHE A 1 80 ? 1.910 1.768 -5.074 1.00 92.00 80 PHE A N 1
ATOM 592 C CA . PHE A 1 80 ? 1.568 0.756 -6.077 1.00 92.00 80 PHE A CA 1
ATOM 593 C C . PHE A 1 80 ? 1.577 1.363 -7.482 1.00 92.00 80 PHE A C 1
ATOM 595 O O . PHE A 1 80 ? 2.097 0.764 -8.420 1.00 92.00 80 PHE A O 1
ATOM 602 N N . GLU A 1 81 ? 1.060 2.582 -7.630 1.00 92.81 81 GLU A N 1
ATOM 603 C CA . GLU A 1 81 ? 1.146 3.348 -8.876 1.00 92.81 81 GLU A CA 1
ATOM 604 C C . GLU A 1 81 ? 2.605 3.655 -9.261 1.00 92.81 81 GLU A C 1
ATOM 606 O O . G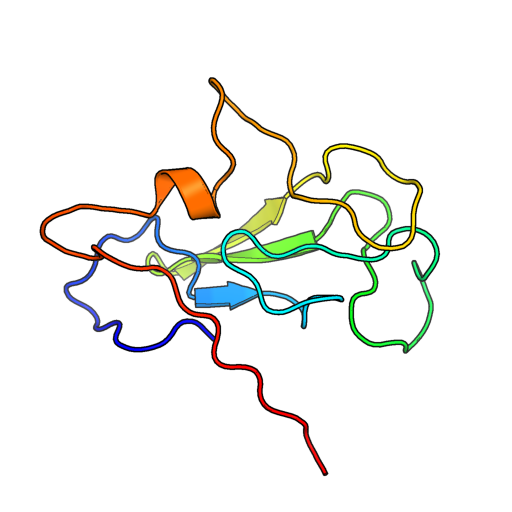LU A 1 81 ? 2.943 3.687 -10.447 1.00 92.81 81 GLU A O 1
ATOM 611 N N . ALA A 1 82 ? 3.475 3.903 -8.276 1.00 90.56 82 ALA A N 1
ATOM 612 C CA . ALA A 1 82 ? 4.901 4.146 -8.488 1.00 90.56 82 ALA A CA 1
ATOM 613 C C . ALA A 1 82 ? 5.678 2.876 -8.869 1.00 90.56 82 ALA A C 1
ATOM 615 O O . ALA A 1 82 ? 6.663 2.977 -9.592 1.00 90.56 82 ALA A O 1
ATOM 616 N N . ALA A 1 83 ? 5.213 1.704 -8.432 1.00 89.06 83 ALA A N 1
ATOM 617 C CA . ALA A 1 83 ? 5.842 0.417 -8.714 1.00 89.06 83 ALA A CA 1
ATOM 618 C C . ALA A 1 83 ? 5.621 -0.092 -10.151 1.00 89.06 83 ALA A C 1
ATOM 620 O O . ALA A 1 83 ? 6.294 -1.035 -10.562 1.00 89.06 83 ALA A O 1
ATOM 621 N N . ILE A 1 84 ? 4.697 0.502 -10.918 1.00 89.81 84 ILE A N 1
ATOM 622 C CA . ILE A 1 84 ? 4.511 0.148 -12.331 1.00 89.81 84 ILE A CA 1
ATOM 623 C C . ILE A 1 84 ? 5.715 0.630 -13.143 1.00 89.81 84 ILE A C 1
ATOM 625 O O . ILE A 1 84 ? 5.916 1.833 -13.326 1.00 89.81 84 ILE A O 1
ATOM 629 N N . ASP A 1 85 ? 6.463 -0.329 -13.684 1.00 84.69 85 ASP A N 1
ATOM 630 C CA . ASP A 1 85 ? 7.580 -0.110 -14.597 1.00 84.69 85 ASP A CA 1
ATOM 631 C C . ASP A 1 85 ? 7.261 -0.764 -15.953 1.00 84.69 85 ASP A C 1
ATOM 633 O O . ASP A 1 85 ? 7.052 -1.975 -16.000 1.00 84.69 85 ASP A O 1
ATOM 637 N N . PRO A 1 86 ? 7.252 -0.025 -17.076 1.00 84.31 86 PRO A N 1
ATOM 638 C CA . PRO A 1 86 ? 6.874 -0.575 -18.382 1.00 84.31 86 PRO A CA 1
ATOM 639 C C . PRO A 1 86 ? 7.700 -1.778 -18.864 1.00 84.31 86 PRO A C 1
ATOM 641 O O . PRO A 1 86 ? 7.274 -2.470 -19.785 1.00 84.31 86 PRO A O 1
ATOM 644 N N . THR A 1 87 ? 8.884 -2.002 -18.290 1.00 82.44 87 THR A N 1
ATOM 645 C CA . THR A 1 87 ? 9.828 -3.044 -18.704 1.00 82.44 87 THR A CA 1
ATOM 646 C C . THR A 1 87 ? 9.861 -4.200 -17.708 1.00 82.44 87 THR A C 1
ATOM 648 O O . THR A 1 87 ? 9.822 -5.357 -18.117 1.00 82.44 87 THR A O 1
ATOM 651 N N . ALA A 1 88 ? 9.939 -3.898 -16.411 1.00 79.56 88 ALA A N 1
ATOM 652 C CA . ALA A 1 88 ? 10.124 -4.891 -15.355 1.00 79.56 88 ALA A CA 1
ATOM 653 C C . ALA A 1 88 ? 8.817 -5.302 -14.658 1.00 79.56 88 ALA A C 1
ATOM 655 O O . ALA A 1 88 ? 8.735 -6.412 -14.137 1.00 79.56 88 ALA A O 1
ATOM 656 N N . PHE A 1 89 ? 7.803 -4.431 -14.639 1.00 83.94 89 PHE A N 1
ATOM 657 C CA . PHE A 1 89 ? 6.509 -4.696 -14.007 1.00 83.94 89 PHE A CA 1
ATOM 658 C C . PHE A 1 89 ? 5.385 -3.881 -14.681 1.00 83.94 89 PHE A C 1
ATOM 660 O O . PHE A 1 89 ? 4.883 -2.900 -14.122 1.00 83.94 89 PHE A O 1
ATOM 667 N N . PRO A 1 90 ? 5.018 -4.235 -15.929 1.00 84.81 90 PRO A N 1
ATOM 668 C CA . PRO A 1 90 ? 4.173 -3.393 -16.778 1.00 84.81 90 PRO A CA 1
ATOM 669 C C . PRO A 1 90 ? 2.705 -3.373 -16.348 1.00 84.81 90 PRO A C 1
ATOM 671 O O . PRO A 1 90 ? 1.937 -2.516 -16.784 1.00 84.81 90 PRO A O 1
ATOM 674 N N . THR A 1 91 ? 2.274 -4.339 -15.540 1.00 86.12 91 THR A N 1
ATOM 675 C CA . THR A 1 91 ? 0.896 -4.458 -15.066 1.00 86.12 91 THR A CA 1
ATOM 676 C C . THR A 1 91 ? 0.912 -4.938 -13.628 1.00 86.12 91 THR A C 1
ATOM 678 O O . THR A 1 91 ? 1.578 -5.915 -13.306 1.00 86.12 91 THR A O 1
ATOM 681 N N . GLY A 1 92 ? 0.185 -4.222 -12.775 1.00 84.94 92 GLY A N 1
ATOM 682 C CA . GLY A 1 92 ? 0.040 -4.566 -11.375 1.00 84.94 92 GLY A CA 1
ATOM 683 C C . GLY A 1 92 ? -1.195 -5.416 -11.143 1.00 84.94 92 GLY A C 1
ATOM 684 O O . GLY A 1 92 ? -2.305 -4.993 -11.462 1.00 84.94 92 GLY A O 1
ATOM 685 N N . GLU A 1 93 ? -0.999 -6.592 -10.559 1.00 85.94 93 GLU A N 1
ATOM 686 C CA . GLU A 1 93 ? -2.071 -7.514 -10.200 1.00 85.94 93 GLU A CA 1
ATOM 687 C C . GLU A 1 93 ? -1.882 -8.013 -8.767 1.00 85.94 93 GLU A C 1
ATOM 689 O O . GLU A 1 93 ? -0.768 -8.285 -8.306 1.00 85.94 93 GLU A O 1
ATOM 694 N N . ILE A 1 94 ? -2.995 -8.083 -8.037 1.00 83.50 94 ILE A N 1
ATOM 695 C CA . ILE A 1 94 ? -3.023 -8.588 -6.670 1.00 83.50 94 ILE A CA 1
ATOM 696 C C . ILE A 1 94 ? -3.581 -9.998 -6.707 1.00 83.50 94 ILE A C 1
ATOM 698 O O . ILE A 1 94 ? -4.754 -10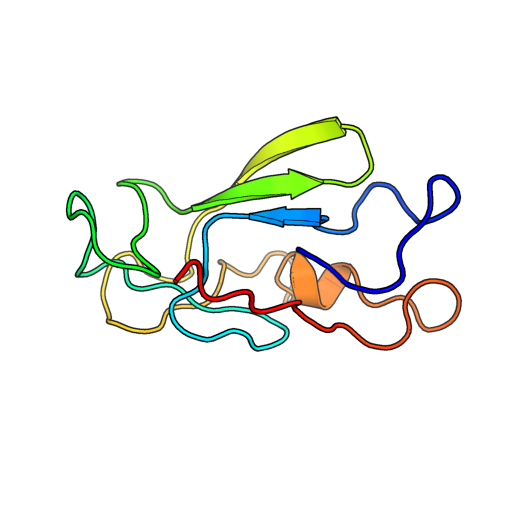.192 -7.016 1.00 83.50 94 ILE A O 1
ATOM 702 N N . LEU A 1 95 ? -2.765 -10.958 -6.279 1.00 79.44 95 LEU A N 1
ATOM 703 C CA . LEU A 1 95 ? -3.230 -12.297 -5.971 1.00 79.44 95 LEU A CA 1
ATOM 704 C C . LEU A 1 95 ? -4.112 -12.230 -4.721 1.00 79.44 95 LEU A C 1
ATOM 706 O O . LEU A 1 95 ? -3.613 -12.069 -3.595 1.00 79.44 95 LEU A O 1
ATOM 710 N N . ASP A 1 96 ? -5.420 -12.317 -4.953 1.00 77.62 96 ASP A N 1
ATOM 711 C CA . ASP A 1 96 ? -6.448 -12.376 -3.925 1.00 77.62 96 ASP A CA 1
ATOM 712 C C . ASP A 1 96 ? -6.748 -13.835 -3.565 1.00 77.62 96 ASP A C 1
ATOM 714 O O . ASP A 1 96 ? -7.431 -14.550 -4.297 1.00 77.62 96 ASP A O 1
ATOM 718 N N . ILE A 1 97 ? -6.195 -14.289 -2.441 1.00 71.75 97 ILE A N 1
ATOM 719 C CA . ILE A 1 97 ? -6.434 -15.634 -1.919 1.00 71.75 97 ILE A CA 1
ATOM 720 C C . ILE A 1 97 ? -7.439 -15.524 -0.772 1.00 71.75 97 ILE A C 1
ATOM 722 O O . ILE A 1 97 ? -7.171 -14.871 0.239 1.00 71.75 97 ILE A O 1
ATOM 726 N N . GLU A 1 98 ? -8.583 -16.191 -0.908 1.00 67.25 98 GLU A N 1
ATOM 727 C CA . GLU A 1 98 ? -9.469 -16.469 0.222 1.00 67.25 98 GLU A CA 1
ATOM 728 C C . GLU A 1 98 ? -8.981 -17.736 0.935 1.00 67.25 98 GLU A C 1
ATOM 730 O O . GLU A 1 98 ? -8.975 -18.824 0.355 1.00 67.25 98 GLU A O 1
ATOM 735 N N . GLU A 1 99 ? -8.554 -17.609 2.194 1.00 57.03 99 GLU A N 1
ATOM 736 C CA . GLU A 1 99 ? -8.385 -18.779 3.059 1.00 57.03 99 GLU A CA 1
ATOM 737 C C . GLU A 1 99 ? -9.778 -19.348 3.377 1.00 57.03 99 GLU A C 1
ATOM 739 O O . GLU A 1 99 ? -10.650 -18.623 3.862 1.00 57.03 99 GLU A O 1
ATOM 744 N N . LYS A 1 100 ? -9.995 -20.622 3.029 1.00 47.31 100 LYS A N 1
ATOM 745 C CA . LYS A 1 100 ? -11.237 -21.372 3.277 1.00 47.31 100 LYS A CA 1
ATOM 746 C C . LYS A 1 100 ? -11.305 -21.923 4.694 1.00 47.31 100 LYS A C 1
ATOM 748 O O . LYS A 1 100 ? -10.247 -22.370 5.189 1.00 47.31 100 LYS A O 1
#

Secondary structure (DSSP, 8-state):
-BTT--TTS-TTSEEEEPPPSB--SS-EEBGGGTTSS-TTB-BTTBEEEEETTS-EEEE-BS-S-SSSEEBPPBTTB-HHHHT-BTTTB-S--B------